Protein AF-A0A2K4FVD1-F1 (afdb_monomer_lite)

Radius of gyration: 16.66 Å; chains: 1; bounding box: 39×25×42 Å

Structure (mmCIF, N/CA/C/O backbone):
data_AF-A0A2K4FVD1-F1
#
_entry.id   AF-A0A2K4FVD1-F1
#
loop_
_atom_site.group_PDB
_atom_site.id
_atom_site.type_symbol
_atom_site.label_atom_id
_atom_site.label_alt_id
_atom_site.label_comp_id
_atom_site.label_asym_id
_atom_site.label_entity_id
_atom_site.label_seq_id
_atom_site.pdbx_PDB_ins_code
_atom_site.Cartn_x
_atom_site.Cartn_y
_atom_site.Cartn_z
_atom_site.occupancy
_atom_site.B_iso_or_equiv
_atom_site.auth_seq_id
_atom_site.auth_comp_id
_atom_site.auth_asym_id
_atom_site.auth_atom_id
_atom_site.pdbx_PDB_model_num
ATOM 1 N N . LEU A 1 1 ? 1.370 10.543 -23.523 1.00 72.75 1 LEU A N 1
ATOM 2 C CA . LEU A 1 1 ? 2.747 10.152 -23.925 1.00 72.75 1 LEU A CA 1
ATOM 3 C C . LEU A 1 1 ? 3.701 10.059 -22.729 1.00 72.75 1 LEU A C 1
ATOM 5 O O . LEU A 1 1 ? 4.361 9.038 -22.604 1.00 72.75 1 LEU A O 1
ATOM 9 N N . GLN A 1 2 ? 3.704 11.036 -21.815 1.00 78.50 2 GLN A N 1
ATOM 10 C CA . GLN A 1 2 ? 4.603 11.084 -20.648 1.00 78.50 2 GLN A CA 1
ATOM 11 C C . GLN A 1 2 ? 4.569 9.827 -19.750 1.00 78.50 2 GLN A C 1
ATOM 13 O O . GLN A 1 2 ? 5.619 9.251 -19.498 1.00 78.50 2 GLN A O 1
ATOM 18 N N . ARG A 1 3 ? 3.381 9.319 -19.369 1.00 78.38 3 ARG A N 1
ATOM 19 C CA . ARG A 1 3 ? 3.248 8.094 -18.544 1.00 78.38 3 ARG A CA 1
ATOM 20 C C . ARG A 1 3 ? 3.952 6.871 -19.146 1.00 78.38 3 ARG A C 1
ATOM 22 O O . ARG A 1 3 ? 4.638 6.151 -18.432 1.00 78.38 3 ARG A O 1
ATOM 29 N N . ARG A 1 4 ? 3.787 6.634 -20.455 1.00 79.12 4 ARG A N 1
ATOM 30 C CA . ARG A 1 4 ? 4.409 5.488 -21.145 1.00 79.12 4 ARG A CA 1
ATOM 31 C C . ARG A 1 4 ? 5.934 5.602 -21.123 1.00 79.12 4 ARG A C 1
ATOM 33 O O . ARG A 1 4 ? 6.599 4.634 -20.785 1.00 79.12 4 ARG A O 1
ATOM 40 N N . HIS A 1 5 ? 6.451 6.794 -21.411 1.00 80.19 5 HIS A N 1
ATOM 41 C CA . HIS A 1 5 ? 7.885 7.073 -21.409 1.00 80.19 5 HIS A CA 1
ATOM 42 C C . HIS A 1 5 ? 8.516 6.865 -20.021 1.00 80.19 5 HIS A C 1
ATOM 44 O O . HIS A 1 5 ? 9.596 6.296 -19.914 1.00 80.19 5 HIS A O 1
ATOM 50 N N . THR A 1 6 ? 7.827 7.261 -18.943 1.00 81.25 6 THR A N 1
ATOM 51 C CA . THR A 1 6 ? 8.293 7.018 -17.567 1.00 81.25 6 THR A CA 1
ATOM 52 C C . THR A 1 6 ? 8.369 5.525 -17.234 1.00 81.25 6 THR A C 1
ATOM 54 O O . THR A 1 6 ? 9.361 5.086 -16.661 1.00 81.25 6 THR A O 1
ATOM 57 N N . LEU A 1 7 ? 7.365 4.729 -17.620 1.00 77.81 7 LEU A N 1
ATOM 58 C CA . LEU A 1 7 ? 7.388 3.275 -17.400 1.00 77.81 7 LEU A CA 1
ATOM 59 C C . LEU A 1 7 ? 8.478 2.579 -18.229 1.00 77.81 7 LEU A C 1
ATOM 61 O O . LEU A 1 7 ? 9.131 1.661 -17.748 1.00 77.81 7 LEU A O 1
ATOM 65 N N . GLU A 1 8 ? 8.705 3.024 -19.466 1.00 79.69 8 GLU A N 1
ATOM 66 C CA . GLU A 1 8 ? 9.810 2.533 -20.300 1.00 79.69 8 GLU A CA 1
ATOM 67 C C . GLU A 1 8 ? 11.176 2.846 -19.684 1.00 79.69 8 GLU A C 1
ATOM 69 O O . GLU A 1 8 ? 12.036 1.969 -19.661 1.00 79.69 8 GLU A O 1
ATOM 74 N N . ALA A 1 9 ? 11.354 4.042 -19.116 1.00 79.06 9 ALA A N 1
ATOM 75 C CA . ALA A 1 9 ? 12.579 4.412 -18.414 1.00 79.06 9 ALA A CA 1
ATOM 76 C C . ALA A 1 9 ? 12.819 3.554 -17.157 1.00 79.06 9 ALA A C 1
ATOM 78 O O . ALA A 1 9 ? 13.941 3.109 -16.943 1.00 79.06 9 ALA A O 1
ATOM 79 N N . LEU A 1 10 ? 11.775 3.263 -16.369 1.00 76.00 10 LEU A N 1
ATOM 80 C CA . LEU A 1 10 ? 11.875 2.408 -15.174 1.00 76.00 10 LEU A CA 1
ATOM 81 C C . LEU A 1 10 ? 12.261 0.954 -15.487 1.00 76.00 10 LEU A C 1
ATOM 83 O O . LEU A 1 10 ? 12.886 0.301 -14.658 1.00 76.00 10 LEU A O 1
ATOM 87 N N . ARG A 1 11 ? 11.893 0.447 -16.670 1.00 74.19 11 ARG A N 1
ATOM 88 C CA . ARG A 1 11 ? 12.266 -0.901 -17.131 1.00 74.19 11 ARG A CA 1
ATOM 89 C C . ARG A 1 11 ? 13.676 -0.979 -17.716 1.00 74.19 11 ARG A C 1
ATOM 91 O O . ARG A 1 11 ? 14.169 -2.080 -17.953 1.00 74.19 11 ARG A O 1
ATOM 98 N N . SER A 1 12 ? 14.310 0.159 -18.004 1.00 70.06 12 SER A N 1
ATOM 99 C CA . SER A 1 12 ? 15.648 0.177 -18.590 1.00 70.06 12 SER A CA 1
ATOM 100 C C . SER A 1 12 ? 16.686 -0.329 -17.577 1.00 70.06 12 SER A C 1
ATOM 102 O O . SER A 1 12 ? 16.664 0.105 -16.429 1.00 70.06 12 SER A O 1
ATOM 104 N N . PRO A 1 13 ? 17.653 -1.176 -17.979 1.00 60.66 13 PRO A N 1
ATOM 105 C CA . PRO A 1 13 ? 18.742 -1.635 -17.107 1.00 60.66 13 PRO A CA 1
ATOM 106 C C . PRO A 1 13 ? 19.617 -0.505 -16.540 1.00 60.66 13 PRO A C 1
ATOM 108 O O . PRO A 1 13 ? 20.350 -0.707 -15.576 1.00 60.66 13 PRO A O 1
ATOM 111 N N . GLN A 1 14 ? 19.569 0.678 -17.156 1.00 60.62 14 GLN A N 1
ATOM 112 C CA . GLN A 1 14 ? 20.272 1.884 -16.724 1.00 60.62 14 GLN A CA 1
ATOM 113 C C . GLN A 1 14 ? 19.396 2.683 -15.750 1.00 60.62 14 GLN A C 1
ATOM 115 O O . GLN A 1 14 ? 18.969 3.795 -16.056 1.00 60.62 14 GLN A O 1
ATOM 120 N N . VAL A 1 15 ? 19.097 2.111 -14.583 1.00 59.09 15 VAL A N 1
ATOM 121 C CA . VAL A 1 15 ? 18.503 2.883 -13.485 1.00 59.09 15 VAL A CA 1
ATOM 122 C C . VAL A 1 15 ? 19.633 3.640 -12.794 1.00 59.09 15 VAL A C 1
ATOM 124 O O . VAL A 1 15 ? 20.511 3.034 -12.181 1.00 59.09 15 VAL A O 1
ATOM 127 N N . ASP A 1 16 ? 19.638 4.965 -12.921 1.00 55.97 16 ASP A N 1
ATOM 128 C CA . ASP A 1 16 ? 20.509 5.827 -12.123 1.00 55.97 16 ASP A CA 1
ATOM 129 C C . ASP A 1 16 ? 20.098 5.711 -10.649 1.00 55.97 16 ASP A C 1
ATOM 131 O O . ASP A 1 16 ? 19.050 6.211 -10.245 1.00 55.97 16 ASP A O 1
ATOM 135 N N . LEU A 1 17 ? 20.933 5.043 -9.848 1.00 53.22 17 LEU A N 1
ATOM 136 C CA . LEU A 1 17 ? 20.741 4.861 -8.403 1.00 53.22 17 LEU A CA 1
ATOM 137 C C . LEU A 1 17 ? 20.745 6.190 -7.623 1.00 53.22 17 LEU A C 1
ATOM 139 O O . LEU A 1 17 ? 20.395 6.207 -6.445 1.00 53.22 17 LEU A O 1
ATOM 143 N N . SER A 1 18 ? 21.166 7.284 -8.262 1.00 53.06 18 SER A N 1
ATOM 144 C CA . SER A 1 18 ? 21.258 8.630 -7.686 1.00 53.06 18 SER A CA 1
ATOM 145 C C . SER A 1 18 ? 20.019 9.482 -7.980 1.00 53.06 18 SER A C 1
ATOM 147 O O . SER A 1 18 ? 19.830 10.524 -7.349 1.00 53.06 18 SER A O 1
ATOM 149 N N . ALA A 1 19 ? 19.177 9.069 -8.932 1.00 57.25 19 ALA A N 1
ATOM 150 C CA . ALA A 1 19 ? 17.937 9.755 -9.258 1.00 57.25 19 ALA A CA 1
ATOM 151 C C . ALA A 1 19 ? 16.797 9.220 -8.376 1.00 57.25 19 ALA A C 1
ATOM 153 O O . ALA A 1 19 ? 16.709 8.007 -8.178 1.00 57.25 19 ALA A O 1
ATOM 154 N N . PRO A 1 20 ? 15.889 10.077 -7.866 1.00 57.88 20 PRO A N 1
ATOM 155 C CA . PRO A 1 20 ? 14.677 9.594 -7.220 1.00 57.88 20 PRO A CA 1
ATOM 156 C C . PRO A 1 20 ? 13.908 8.728 -8.219 1.00 57.88 20 PRO A C 1
ATOM 158 O O . PRO A 1 20 ? 13.405 9.208 -9.239 1.00 57.88 20 PRO A O 1
ATOM 161 N N . THR A 1 21 ? 13.876 7.425 -7.957 1.00 66.88 21 THR A N 1
ATOM 162 C CA . THR A 1 21 ? 13.181 6.474 -8.808 1.00 66.88 21 THR A CA 1
ATOM 163 C C . THR A 1 21 ? 11.687 6.712 -8.667 1.00 66.88 21 THR A C 1
ATOM 165 O O . THR A 1 21 ? 11.165 6.866 -7.569 1.00 66.88 21 THR A O 1
ATOM 168 N N . ALA A 1 22 ? 10.963 6.721 -9.785 1.00 74.69 22 ALA A N 1
ATOM 169 C CA . ALA A 1 22 ? 9.501 6.806 -9.753 1.00 74.69 22 ALA A CA 1
ATOM 170 C C . ALA A 1 22 ? 8.841 5.566 -9.103 1.00 74.69 22 ALA A C 1
ATOM 172 O O . ALA A 1 22 ? 7.628 5.548 -8.922 1.00 74.69 22 ALA A O 1
ATOM 173 N N . CYS A 1 23 ? 9.631 4.539 -8.771 1.00 79.44 23 CYS A N 1
ATOM 174 C CA . CYS A 1 23 ? 9.234 3.424 -7.925 1.00 79.44 23 CYS A CA 1
ATOM 175 C C . CYS A 1 23 ? 9.776 3.643 -6.508 1.00 79.44 23 CYS A C 1
ATOM 177 O O . CYS A 1 23 ? 10.987 3.757 -6.323 1.00 79.44 23 CYS A O 1
ATOM 179 N N . ASP A 1 24 ? 8.871 3.673 -5.539 1.00 80.31 24 ASP A N 1
ATOM 180 C CA . ASP A 1 24 ? 9.105 3.834 -4.104 1.00 80.31 24 ASP A CA 1
ATOM 181 C C . ASP A 1 24 ? 9.016 2.505 -3.337 1.00 80.31 24 ASP A C 1
ATOM 183 O O . ASP A 1 24 ? 9.052 2.508 -2.112 1.00 80.31 24 ASP A O 1
ATOM 187 N N . ALA A 1 25 ? 8.911 1.369 -4.041 1.00 84.69 25 ALA A N 1
ATOM 188 C CA . ALA A 1 25 ? 8.786 0.034 -3.458 1.00 84.69 25 ALA A CA 1
ATOM 189 C C . ALA A 1 25 ? 10.093 -0.423 -2.783 1.00 84.69 25 ALA A C 1
ATOM 191 O O . ALA A 1 25 ? 10.817 -1.289 -3.280 1.00 84.69 25 ALA A O 1
ATOM 192 N N . ASP A 1 26 ? 10.400 0.178 -1.639 1.00 85.50 26 ASP A N 1
ATOM 193 C CA . ASP A 1 26 ?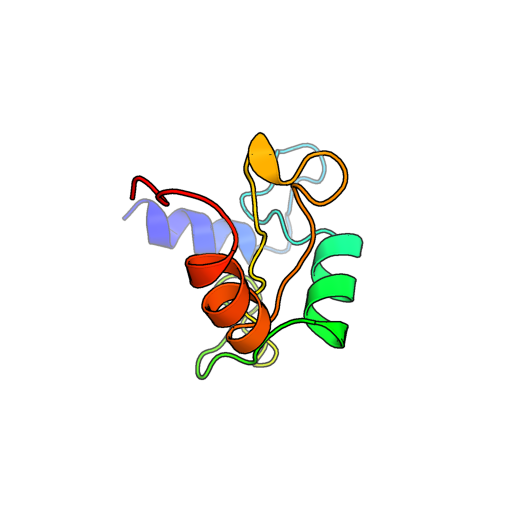 11.574 -0.135 -0.844 1.00 85.50 26 ASP A CA 1
ATOM 194 C C . ASP A 1 26 ? 11.446 -1.520 -0.166 1.00 85.50 26 ASP A C 1
ATOM 196 O O . ASP A 1 26 ? 10.342 -2.059 -0.015 1.00 85.50 26 ASP A O 1
ATOM 200 N N . PRO A 1 27 ? 12.559 -2.137 0.272 1.00 88.25 27 PRO A N 1
ATOM 201 C CA . PRO A 1 27 ? 12.538 -3.476 0.861 1.00 88.25 27 PRO A CA 1
ATOM 202 C C . PRO A 1 27 ? 11.601 -3.646 2.072 1.00 88.25 27 PRO A C 1
ATOM 204 O O . PRO A 1 27 ? 11.111 -4.754 2.307 1.00 88.25 27 PRO A O 1
ATOM 207 N N . MET A 1 28 ? 11.353 -2.588 2.850 1.00 89.38 28 MET A N 1
ATOM 208 C CA . MET A 1 28 ? 10.412 -2.592 3.971 1.00 89.38 28 MET A CA 1
ATOM 209 C C . MET A 1 28 ? 8.969 -2.658 3.470 1.00 89.38 28 MET A C 1
ATOM 211 O O . MET A 1 28 ? 8.208 -3.496 3.953 1.00 89.38 28 MET A O 1
ATOM 215 N N . LEU A 1 29 ? 8.605 -1.841 2.475 1.00 90.44 29 LEU A N 1
ATOM 216 C CA . LEU A 1 29 ? 7.281 -1.876 1.846 1.00 90.44 29 LEU A CA 1
ATOM 217 C C . LEU A 1 29 ? 7.017 -3.215 1.154 1.00 90.44 29 LEU A C 1
ATOM 219 O O . LEU A 1 29 ? 5.943 -3.791 1.313 1.00 90.44 29 LEU A O 1
ATOM 223 N N . VAL A 1 30 ? 8.015 -3.774 0.467 1.00 90.31 30 VAL A N 1
ATOM 224 C CA . VAL A 1 30 ? 7.904 -5.112 -0.136 1.00 90.31 30 VAL A CA 1
ATOM 225 C C . VAL A 1 30 ? 7.681 -6.177 0.941 1.00 90.31 30 VAL A C 1
ATOM 227 O O . VAL A 1 30 ? 6.844 -7.063 0.778 1.00 90.31 30 VAL A O 1
ATOM 230 N N . ARG A 1 31 ? 8.384 -6.089 2.077 1.00 92.50 31 ARG A N 1
ATOM 231 C CA . ARG A 1 31 ? 8.181 -7.007 3.207 1.00 92.50 31 ARG A CA 1
ATOM 232 C C . ARG A 1 31 ? 6.791 -6.872 3.813 1.00 92.50 31 ARG A C 1
ATOM 234 O O . ARG A 1 31 ? 6.139 -7.885 4.046 1.00 92.50 31 ARG A O 1
ATOM 241 N N . ALA A 1 32 ? 6.333 -5.647 4.035 1.00 93.50 32 ALA A N 1
ATOM 242 C CA . ALA A 1 32 ? 4.977 -5.378 4.484 1.00 93.50 32 ALA A CA 1
ATOM 243 C C . ALA A 1 32 ? 3.944 -5.990 3.530 1.00 93.50 32 ALA A C 1
ATOM 245 O O . ALA A 1 32 ? 3.047 -6.695 3.981 1.00 93.50 32 ALA A O 1
ATOM 246 N N . ALA A 1 33 ? 4.116 -5.804 2.220 1.00 92.94 33 ALA A N 1
ATOM 247 C CA . ALA A 1 33 ? 3.232 -6.349 1.194 1.00 92.94 33 ALA A CA 1
ATOM 248 C C . ALA A 1 33 ? 3.169 -7.885 1.228 1.00 92.94 33 ALA A C 1
ATOM 250 O O . ALA A 1 33 ? 2.090 -8.451 1.091 1.00 92.94 33 ALA A O 1
ATOM 251 N N . MET A 1 34 ? 4.293 -8.566 1.481 1.00 91.31 34 MET A N 1
ATOM 252 C CA . MET A 1 34 ? 4.333 -10.032 1.584 1.00 91.31 34 MET A CA 1
ATOM 253 C C . MET A 1 34 ? 3.569 -10.597 2.791 1.00 91.31 34 MET A C 1
ATOM 255 O O . MET A 1 34 ? 3.141 -11.747 2.738 1.00 91.31 34 MET A O 1
ATOM 259 N N . HIS A 1 35 ? 3.429 -9.833 3.879 1.00 91.25 35 HIS A N 1
ATOM 260 C CA . HIS A 1 35 ? 2.831 -10.321 5.130 1.00 91.25 35 HIS A CA 1
ATOM 261 C C . HIS A 1 35 ? 1.454 -9.725 5.444 1.00 91.25 35 HIS A C 1
ATOM 263 O O . HIS A 1 35 ? 0.672 -10.353 6.151 1.00 91.25 35 HIS A O 1
ATOM 269 N N . HIS A 1 36 ? 1.168 -8.525 4.943 1.00 92.00 36 HIS A N 1
ATOM 270 C CA . HIS A 1 36 ? -0.026 -7.745 5.277 1.00 92.00 36 HIS A CA 1
ATOM 271 C C . HIS A 1 36 ? -0.762 -7.201 4.044 1.00 92.00 36 HIS A C 1
ATOM 273 O O . HIS A 1 36 ? -1.784 -6.536 4.195 1.00 92.00 36 HIS A O 1
ATOM 279 N N . GLY A 1 37 ? -0.238 -7.430 2.836 1.00 93.06 37 GLY A N 1
ATOM 280 C CA . GLY A 1 37 ? -0.850 -6.958 1.599 1.00 93.06 37 GLY A CA 1
ATOM 281 C C . GLY A 1 37 ? -1.988 -7.853 1.118 1.00 93.06 37 GLY A C 1
ATOM 282 O O . GLY A 1 37 ? -1.969 -9.068 1.307 1.00 93.06 37 GLY A O 1
ATOM 283 N N . GLU A 1 38 ? -2.960 -7.248 0.442 1.00 94.75 38 GLU A N 1
ATOM 284 C CA . GLU A 1 38 ? -4.008 -7.964 -0.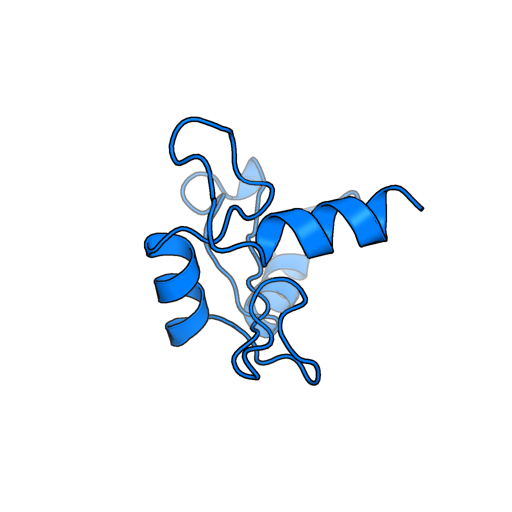287 1.00 94.75 38 GLU A CA 1
ATOM 285 C C . GLU A 1 38 ? -3.591 -8.148 -1.754 1.00 94.75 38 GLU A C 1
ATOM 287 O O . GLU A 1 38 ? -3.228 -7.161 -2.397 1.00 94.75 38 GLU A O 1
ATOM 292 N N . PRO A 1 39 ? -3.616 -9.369 -2.315 1.00 94.94 39 PRO A N 1
ATOM 293 C CA . PRO A 1 39 ? -3.191 -9.602 -3.692 1.00 94.94 39 PRO A CA 1
ATOM 294 C C . PRO A 1 39 ? -4.106 -8.892 -4.698 1.00 94.94 39 PRO A C 1
ATOM 296 O O . PRO A 1 39 ? -5.328 -8.902 -4.566 1.00 94.94 39 PRO A O 1
ATOM 299 N N . LEU A 1 40 ? -3.510 -8.312 -5.741 1.00 95.12 40 LEU A N 1
ATOM 300 C CA . LEU A 1 40 ? -4.236 -7.685 -6.844 1.00 95.12 40 LEU A CA 1
ATOM 301 C C . LEU A 1 40 ? -4.277 -8.596 -8.076 1.00 95.12 40 LEU A C 1
ATOM 303 O O . LEU A 1 40 ? -3.341 -9.334 -8.364 1.00 95.12 40 LEU A O 1
ATOM 307 N N . ASN A 1 41 ? -5.360 -8.491 -8.850 1.00 95.75 41 ASN A N 1
ATOM 308 C CA . ASN A 1 41 ? -5.610 -9.326 -10.036 1.00 95.75 41 ASN A CA 1
ATOM 309 C C . ASN A 1 41 ? -4.917 -8.823 -11.320 1.00 95.75 41 ASN A C 1
ATOM 311 O O . ASN A 1 41 ? -5.375 -9.110 -12.424 1.00 95.75 41 ASN A O 1
ATOM 315 N N . HIS A 1 42 ? -3.865 -8.017 -11.195 1.00 93.88 42 HIS A N 1
ATOM 316 C CA . HIS A 1 42 ? -3.101 -7.500 -12.329 1.00 93.88 42 HIS A CA 1
ATOM 317 C C . HIS A 1 42 ? -1.618 -7.389 -11.979 1.00 93.88 42 HIS A C 1
ATOM 319 O O . HIS A 1 42 ? -1.256 -7.213 -10.815 1.00 93.88 42 HIS A O 1
ATOM 325 N N . ASP A 1 43 ? -0.771 -7.461 -13.002 1.00 92.44 43 ASP A N 1
ATOM 326 C CA . ASP A 1 43 ? 0.677 -7.432 -12.830 1.00 92.44 43 ASP A CA 1
ATOM 327 C C . ASP A 1 43 ? 1.184 -6.042 -12.430 1.00 92.44 43 ASP A C 1
ATOM 329 O O . ASP A 1 43 ? 0.601 -5.003 -12.763 1.00 92.44 43 ASP A O 1
ATOM 333 N N . CYS A 1 44 ? 2.325 -6.017 -11.739 1.00 86.88 44 CYS A N 1
ATOM 334 C CA . CYS A 1 44 ? 2.995 -4.777 -11.371 1.00 86.88 44 CYS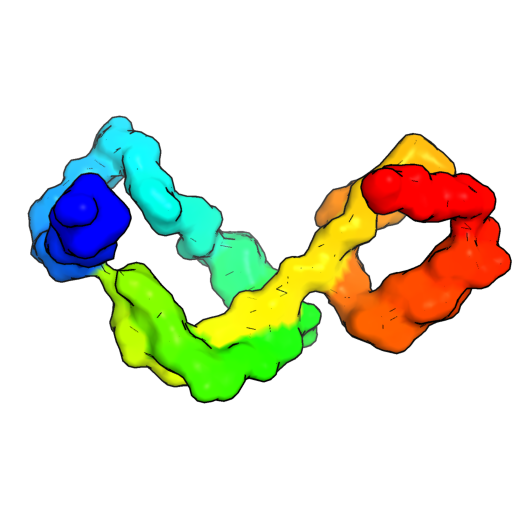 A CA 1
ATOM 335 C C . CYS A 1 44 ? 3.358 -3.957 -12.626 1.00 86.88 44 CYS A C 1
ATOM 337 O O . CYS A 1 44 ? 4.107 -4.445 -13.473 1.00 86.88 44 CYS A O 1
ATOM 339 N N . PRO A 1 45 ? 2.941 -2.682 -12.742 1.00 84.12 45 PRO A N 1
ATOM 340 C CA . PRO A 1 45 ? 3.217 -1.870 -13.931 1.00 84.12 45 PRO A CA 1
ATOM 341 C C . PRO A 1 45 ? 4.697 -1.488 -14.094 1.00 84.12 45 PRO A C 1
ATOM 343 O O . PRO A 1 45 ? 5.071 -0.963 -15.142 1.00 84.12 45 PRO A O 1
ATOM 346 N N . VAL A 1 46 ? 5.521 -1.707 -13.061 1.00 82.38 46 VAL A N 1
ATOM 347 C CA . VAL A 1 46 ? 6.958 -1.395 -13.055 1.00 82.38 46 VAL A CA 1
ATOM 348 C C . VAL A 1 46 ? 7.795 -2.617 -13.427 1.00 82.38 46 VAL A C 1
ATOM 350 O O . VAL A 1 46 ? 8.640 -2.524 -14.311 1.00 82.38 46 VAL A O 1
ATOM 353 N N . CYS A 1 47 ? 7.569 -3.753 -12.761 1.00 82.62 47 CYS A N 1
ATOM 354 C CA . CYS A 1 47 ? 8.405 -4.950 -12.898 1.00 82.62 47 CYS A CA 1
ATOM 355 C C . CYS A 1 47 ? 7.688 -6.168 -13.495 1.00 82.62 47 CYS A C 1
ATOM 357 O O . CYS A 1 47 ? 8.292 -7.233 -13.562 1.00 82.62 47 CYS A O 1
ATOM 359 N N . GLU A 1 48 ? 6.413 -6.038 -13.878 1.00 86.56 48 GLU A N 1
ATOM 360 C CA . GLU A 1 48 ? 5.605 -7.089 -14.527 1.00 86.56 48 GLU A CA 1
ATOM 361 C C . GLU A 1 48 ? 5.446 -8.370 -13.680 1.00 86.56 48 GLU A C 1
ATOM 363 O O . GLU A 1 48 ? 5.022 -9.418 -14.154 1.00 86.56 48 GLU A O 1
ATOM 368 N N . SER A 1 49 ? 5.754 -8.288 -12.382 1.00 87.56 49 SER A N 1
ATOM 369 C CA . SER A 1 49 ? 5.544 -9.373 -11.424 1.00 87.56 49 SER A CA 1
ATOM 370 C C . SER A 1 49 ? 4.046 -9.585 -11.162 1.00 87.56 49 SER A C 1
ATOM 372 O O . SER A 1 49 ? 3.364 -8.607 -10.840 1.00 87.56 49 SER A O 1
ATOM 374 N N . PRO A 1 50 ? 3.559 -10.842 -11.137 1.00 93.00 50 PRO A N 1
ATOM 375 C CA . PRO A 1 50 ? 2.176 -11.163 -10.770 1.00 93.00 50 PRO A CA 1
ATOM 376 C C . PRO A 1 50 ? 1.915 -11.051 -9.258 1.00 93.00 50 PRO A C 1
ATOM 378 O O . PRO A 1 50 ? 0.798 -11.234 -8.790 1.00 93.00 50 PRO A O 1
ATOM 381 N N . ARG A 1 51 ? 2.952 -10.777 -8.455 1.00 91.31 51 ARG A N 1
ATOM 382 C CA . ARG A 1 51 ? 2.871 -10.628 -6.989 1.00 91.31 51 ARG A CA 1
ATOM 383 C C . ARG A 1 51 ? 2.633 -9.177 -6.566 1.00 91.31 51 ARG A C 1
ATOM 385 O O . ARG A 1 51 ? 3.342 -8.669 -5.700 1.00 91.31 51 ARG A O 1
ATOM 392 N N . LEU A 1 52 ? 1.716 -8.485 -7.232 1.00 93.25 52 LEU A N 1
ATOM 393 C CA . LEU A 1 52 ? 1.325 -7.138 -6.834 1.00 93.25 52 LEU A CA 1
ATOM 394 C C . LEU A 1 52 ? 0.332 -7.222 -5.667 1.00 93.25 52 LEU A C 1
ATO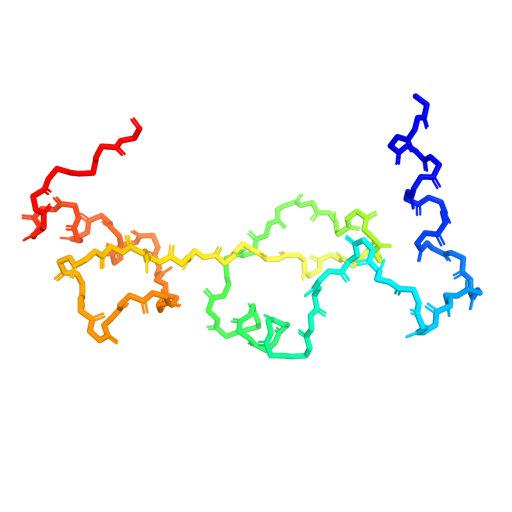M 396 O O . LEU A 1 52 ? -0.606 -8.017 -5.712 1.00 93.25 52 LEU A O 1
ATOM 400 N N . ALA A 1 53 ? 0.531 -6.406 -4.632 1.00 94.62 53 ALA A N 1
ATOM 401 C CA . ALA A 1 53 ? -0.350 -6.370 -3.472 1.00 94.62 53 ALA A CA 1
ATOM 402 C C . ALA A 1 53 ? -0.680 -4.934 -3.051 1.00 94.62 53 ALA A C 1
ATOM 404 O O . ALA A 1 53 ? 0.145 -4.028 -3.182 1.00 94.62 53 ALA A O 1
ATOM 405 N N . LEU A 1 54 ? -1.890 -4.748 -2.532 1.00 94.81 54 LEU A N 1
ATOM 406 C CA . LEU A 1 54 ? -2.394 -3.511 -1.960 1.00 94.81 54 LEU A CA 1
ATOM 407 C C . LEU A 1 54 ? -2.109 -3.481 -0.457 1.00 94.81 54 LEU A C 1
ATOM 409 O O . LEU A 1 54 ? -2.542 -4.360 0.286 1.00 94.81 54 LEU A O 1
ATOM 413 N N . LEU A 1 55 ? -1.417 -2.437 -0.008 1.00 94.56 55 LEU A N 1
ATOM 414 C CA . LEU A 1 55 ? -1.263 -2.105 1.405 1.00 94.56 55 LEU A CA 1
ATOM 415 C C . LEU A 1 55 ? -2.177 -0.937 1.756 1.00 94.56 55 LEU A C 1
ATOM 417 O O . LEU A 1 55 ? -2.248 0.048 1.022 1.00 94.56 55 LEU A O 1
ATOM 421 N N . ARG A 1 56 ? -2.845 -1.026 2.905 1.00 93.94 56 ARG A N 1
ATOM 422 C CA . ARG A 1 56 ? -3.670 0.054 3.444 1.00 93.94 56 ARG A CA 1
ATOM 423 C C . ARG A 1 56 ? -3.032 0.586 4.713 1.00 93.94 56 ARG A C 1
ATOM 425 O O . ARG A 1 56 ? -2.811 -0.170 5.653 1.00 93.94 56 ARG A O 1
ATOM 432 N N . HIS A 1 57 ? -2.744 1.880 4.734 1.00 92.44 57 HIS A N 1
ATOM 433 C CA . HIS A 1 57 ? -2.230 2.572 5.910 1.00 92.44 57 HIS A CA 1
ATOM 434 C C . HIS A 1 57 ? -3.310 3.487 6.475 1.00 92.44 57 HIS A C 1
ATOM 436 O O . HIS A 1 57 ? -3.900 4.279 5.742 1.00 92.44 57 HIS A O 1
ATOM 442 N N . ALA A 1 58 ? -3.543 3.395 7.782 1.00 91.19 58 ALA A N 1
ATOM 443 C CA . ALA A 1 58 ? -4.458 4.287 8.479 1.00 91.19 58 ALA A CA 1
ATOM 444 C C . ALA A 1 58 ? -3.687 5.478 9.053 1.00 91.19 58 ALA A C 1
ATOM 446 O O . ALA A 1 58 ? -2.714 5.294 9.786 1.00 91.19 58 ALA A O 1
ATOM 447 N N . PHE A 1 59 ? -4.136 6.696 8.762 1.00 90.19 59 PHE A N 1
ATOM 448 C CA . PHE A 1 59 ? -3.555 7.927 9.295 1.00 90.19 59 PHE A CA 1
ATOM 449 C C . PHE A 1 59 ? -4.628 8.765 9.980 1.00 90.19 59 PHE A C 1
ATOM 451 O O . PHE A 1 59 ? -5.764 8.826 9.523 1.00 90.19 59 PHE A O 1
ATOM 458 N N . GLY A 1 60 ? -4.259 9.433 11.069 1.00 86.25 60 GLY A N 1
ATOM 459 C CA . GLY A 1 60 ? -5.167 10.341 11.760 1.00 86.25 60 GLY A CA 1
ATOM 460 C C . GLY A 1 60 ? -4.636 10.768 13.119 1.00 86.25 60 GLY A C 1
ATOM 461 O O . GLY A 1 60 ? -3.940 10.008 13.793 1.00 86.25 60 GLY A O 1
ATOM 462 N N . HIS A 1 61 ? -4.979 11.985 13.543 1.00 85.75 61 HIS A N 1
ATOM 463 C CA . HIS A 1 61 ? -4.582 12.495 14.858 1.00 85.75 61 HIS A CA 1
ATOM 464 C C . HIS A 1 61 ? -5.168 11.649 15.999 1.00 85.75 61 HIS A C 1
ATOM 466 O O . HIS A 1 61 ? -4.458 11.312 16.944 1.00 85.75 61 HIS A O 1
ATOM 472 N N . GLN A 1 62 ? -6.432 11.237 15.864 1.00 83.94 62 GLN A N 1
ATOM 473 C CA . GLN A 1 62 ? -7.132 10.398 16.842 1.00 83.94 62 GLN A CA 1
ATOM 474 C C . GLN A 1 62 ? -6.499 9.006 17.012 1.00 83.94 62 GLN A C 1
ATOM 476 O O . GLN A 1 62 ? -6.671 8.383 18.055 1.00 83.94 62 GLN A O 1
ATOM 481 N N . LEU A 1 63 ? -5.720 8.535 16.030 1.00 85.00 63 LEU A N 1
ATOM 482 C CA . LEU A 1 63 ? -5.017 7.253 16.114 1.00 85.00 63 LEU A CA 1
ATOM 483 C C . LEU A 1 63 ? -3.765 7.321 17.000 1.00 85.00 63 LEU A C 1
ATOM 485 O O . LEU A 1 63 ? -3.247 6.278 17.399 1.00 85.00 63 LEU A O 1
ATOM 489 N N . GLY A 1 64 ? -3.247 8.516 17.307 1.00 87.50 64 GLY A N 1
ATOM 490 C CA . GLY A 1 64 ? -2.037 8.690 18.112 1.00 87.50 64 GLY A CA 1
ATOM 491 C C . GLY A 1 64 ? -0.878 7.815 17.617 1.00 87.50 64 GLY A C 1
ATOM 492 O O . GLY A 1 64 ? -0.486 7.875 16.452 1.00 87.50 64 GLY A O 1
ATOM 493 N N . GLN A 1 65 ? -0.366 6.943 18.491 1.00 87.19 65 GLN A N 1
ATOM 494 C CA . GLN A 1 65 ? 0.726 6.001 18.188 1.00 87.19 65 GLN A CA 1
ATOM 495 C C . GLN A 1 65 ? 0.388 4.915 17.146 1.00 87.19 65 GLN A C 1
ATOM 497 O O . GLN A 1 65 ? 1.259 4.134 16.749 1.00 87.19 65 GLN A O 1
ATOM 502 N N . TYR A 1 66 ? -0.883 4.798 16.761 1.00 85.69 66 TYR A N 1
ATOM 503 C CA . TYR A 1 66 ? -1.361 3.845 15.763 1.00 85.69 66 TYR A CA 1
ATOM 504 C C . TYR A 1 66 ? -1.447 4.450 14.357 1.00 85.69 66 TYR A C 1
ATOM 506 O O . TYR A 1 66 ? -1.665 3.705 13.404 1.00 85.69 66 TYR A O 1
ATOM 514 N N . SER A 1 67 ? -1.244 5.765 14.216 1.00 90.62 67 SER A N 1
ATOM 515 C CA . SER A 1 67 ? -1.165 6.434 12.915 1.00 90.62 67 SER A CA 1
ATOM 516 C C . SER A 1 67 ? 0.023 5.905 12.099 1.00 90.62 67 SER A C 1
ATOM 518 O O . SER A 1 67 ? 1.106 5.671 12.636 1.00 90.62 67 SER A O 1
ATOM 520 N N . GLY A 1 68 ? -0.185 5.695 10.802 1.00 90.31 68 GLY A N 1
ATOM 521 C CA . GLY A 1 68 ? 0.791 5.148 9.860 1.00 90.31 68 GLY A CA 1
ATOM 522 C C . GLY A 1 68 ? 0.918 3.625 9.865 1.00 90.31 68 GLY A C 1
ATOM 523 O O . GLY A 1 68 ? 1.692 3.081 9.075 1.00 90.31 68 GLY A O 1
ATOM 524 N N . ARG A 1 69 ? 0.163 2.911 10.710 1.00 91.62 69 ARG A N 1
ATOM 525 C CA . ARG A 1 69 ? 0.170 1.441 10.727 1.00 91.62 69 ARG A CA 1
ATOM 526 C C . ARG A 1 69 ? -0.639 0.858 9.572 1.00 91.62 69 ARG A C 1
ATOM 528 O O . ARG A 1 69 ? -1.615 1.453 9.116 1.00 91.62 69 ARG A O 1
ATOM 535 N N . ILE A 1 70 ? -0.223 -0.330 9.143 1.00 93.94 70 ILE A N 1
ATOM 536 C CA . ILE A 1 70 ? -0.930 -1.120 8.135 1.00 93.94 70 ILE A CA 1
ATOM 537 C C . ILE A 1 70 ? -2.170 -1.744 8.768 1.00 93.94 70 ILE A C 1
ATOM 539 O O . ILE A 1 70 ? -2.097 -2.204 9.911 1.00 93.94 70 ILE A O 1
ATOM 543 N N . ARG A 1 71 ? -3.277 -1.750 8.023 1.00 92.44 71 ARG A N 1
ATOM 544 C CA . ARG A 1 71 ? -4.560 -2.329 8.426 1.00 92.44 71 ARG A CA 1
ATOM 545 C C . ARG A 1 71 ? -5.159 -3.218 7.344 1.00 92.44 71 ARG A C 1
ATOM 547 O O . ARG A 1 71 ? -4.993 -2.955 6.150 1.00 92.44 71 ARG A O 1
ATOM 554 N N . THR A 1 72 ? -5.861 -4.266 7.756 1.00 91.25 72 THR A N 1
ATOM 555 C CA . THR A 1 72 ? -6.721 -5.045 6.858 1.00 91.25 72 THR A CA 1
ATOM 556 C C . THR A 1 72 ? -7.984 -4.256 6.513 1.00 91.25 72 THR A C 1
ATOM 558 O O . THR A 1 72 ? -8.236 -3.197 7.083 1.00 91.25 72 THR A O 1
ATOM 561 N N . LEU A 1 73 ? -8.760 -4.736 5.539 1.00 89.75 73 LEU A N 1
ATOM 562 C CA . LEU A 1 73 ? -10.041 -4.109 5.215 1.00 89.75 73 LEU A CA 1
ATOM 563 C C . LEU A 1 73 ? -11.009 -4.211 6.405 1.00 89.75 73 LEU A C 1
ATOM 565 O O . LEU A 1 73 ? -11.512 -3.187 6.849 1.00 89.75 73 LEU A O 1
ATOM 569 N N . ASP A 1 74 ? -11.141 -5.406 6.982 1.00 90.31 74 ASP A N 1
ATOM 570 C CA . ASP A 1 74 ? -11.983 -5.663 8.156 1.00 90.31 74 ASP A CA 1
ATOM 571 C C . ASP A 1 74 ? -11.614 -4.758 9.348 1.00 90.31 74 ASP A C 1
ATOM 573 O O . ASP A 1 74 ? -12.482 -4.161 9.977 1.00 90.31 74 ASP A O 1
ATOM 577 N N . GLU A 1 75 ? -10.315 -4.578 9.629 1.00 89.81 75 GLU A N 1
ATOM 578 C CA . GLU A 1 75 ? -9.861 -3.670 10.693 1.00 89.81 75 GLU A CA 1
ATOM 579 C C . GLU A 1 75 ? -10.256 -2.212 10.413 1.00 89.81 75 GLU A C 1
ATOM 581 O O . GLU A 1 75 ? -10.550 -1.467 11.346 1.00 89.81 75 GLU A O 1
ATOM 586 N N . LEU A 1 76 ? -10.239 -1.774 9.149 1.00 88.81 76 LEU A N 1
ATOM 587 C CA . LEU A 1 76 ? -10.641 -0.411 8.794 1.00 88.81 76 LEU A CA 1
ATOM 588 C C . LEU A 1 76 ? -12.148 -0.201 8.940 1.00 88.81 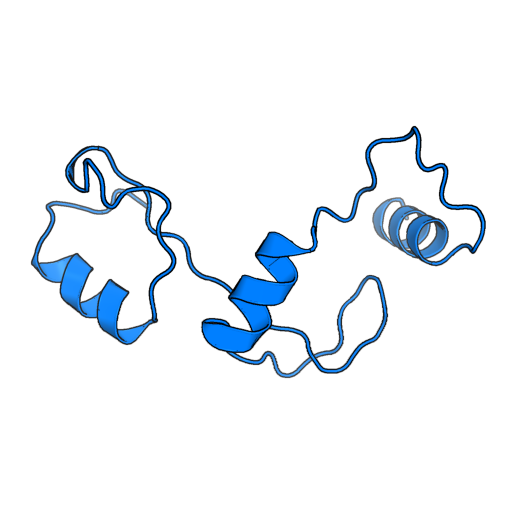76 LEU A C 1
ATOM 590 O O . LEU A 1 76 ? -12.547 0.854 9.429 1.00 88.81 76 LEU A O 1
ATOM 594 N N . GLU A 1 77 ? -12.960 -1.188 8.565 1.00 88.75 77 GLU A N 1
ATOM 595 C CA . GLU A 1 77 ? -14.414 -1.161 8.770 1.00 88.75 77 GLU A CA 1
ATOM 596 C C . GLU A 1 77 ? -14.752 -1.092 10.269 1.00 88.75 77 GLU A C 1
ATOM 598 O O . GLU A 1 77 ? -15.560 -0.273 10.701 1.00 88.75 77 GLU A O 1
ATOM 603 N N . GLU A 1 78 ? -14.057 -1.861 11.111 1.00 87.12 78 GLU A N 1
ATOM 604 C CA . GLU A 1 78 ? -14.209 -1.756 12.567 1.00 87.12 78 GLU A CA 1
ATOM 605 C C . GLU A 1 78 ? -13.785 -0.382 13.110 1.00 87.12 78 GLU A C 1
ATOM 607 O O . GLU A 1 78 ? -14.399 0.139 14.049 1.00 87.12 78 GLU A O 1
ATOM 612 N N . MET A 1 79 ? -12.730 0.211 12.542 1.00 85.25 79 MET A N 1
ATOM 613 C CA . MET A 1 79 ? -12.230 1.531 12.932 1.00 85.25 79 MET A CA 1
ATOM 614 C C . MET A 1 79 ? -13.186 2.667 12.542 1.00 85.25 79 MET A C 1
ATOM 616 O O . MET A 1 79 ? -13.246 3.656 13.278 1.00 85.25 79 MET A O 1
ATOM 620 N N . GLU A 1 80 ? -13.946 2.529 11.448 1.00 81.75 80 GLU A N 1
ATOM 621 C CA . GLU A 1 80 ? -14.987 3.480 11.016 1.00 81.75 80 GLU A CA 1
ATOM 622 C C . GLU A 1 80 ? -15.979 3.790 12.141 1.00 81.75 80 GLU A C 1
ATOM 624 O O . GLU A 1 80 ? -16.367 4.938 12.352 1.00 81.75 80 GLU A O 1
ATOM 629 N N . HIS A 1 81 ? -16.343 2.777 12.923 1.00 81.12 81 HIS A N 1
ATOM 630 C CA . HIS A 1 81 ? -17.306 2.917 14.010 1.00 81.12 81 HIS A CA 1
ATOM 631 C C . HIS A 1 81 ? -16.689 3.384 15.341 1.00 81.12 81 HIS A C 1
ATOM 633 O O . HIS A 1 81 ? -17.425 3.688 16.280 1.00 81.12 81 HIS A O 1
ATOM 639 N N . GLN A 1 82 ? -15.357 3.434 15.449 1.00 74.50 82 GLN A N 1
ATOM 640 C CA . GLN A 1 82 ? -14.641 3.728 16.700 1.00 74.50 82 GLN A CA 1
ATOM 641 C C . GLN A 1 82 ? -14.085 5.154 16.772 1.00 74.50 82 GLN A C 1
ATOM 643 O O . GLN A 1 82 ? -13.959 5.705 17.868 1.00 74.50 82 GLN A O 1
ATOM 648 N N . PHE A 1 83 ? -13.749 5.758 15.631 1.00 66.88 83 PHE A N 1
ATOM 649 C CA . PHE A 1 83 ? -13.126 7.080 15.562 1.00 66.88 83 PHE A CA 1
ATOM 650 C C . PHE A 1 83 ? -13.995 8.035 14.737 1.00 66.88 83 PHE A C 1
ATOM 652 O O . PHE A 1 83 ? -14.481 7.689 13.666 1.00 66.88 83 PHE A O 1
ATOM 659 N N . GLY A 1 84 ? -14.250 9.227 15.282 1.00 60.22 84 GLY A N 1
ATOM 660 C CA . GLY A 1 84 ? -15.223 10.173 14.736 1.00 60.22 84 GLY A CA 1
ATOM 661 C C . GLY A 1 84 ? -14.795 10.779 13.399 1.00 60.22 84 GLY A C 1
ATOM 662 O O . GLY A 1 84 ? -13.776 11.459 13.342 1.00 60.22 84 GLY A O 1
ATOM 663 N N . GLU A 1 85 ? -15.648 10.563 12.395 1.00 52.75 85 GLU A N 1
ATOM 664 C CA . GLU A 1 85 ? -15.734 11.207 11.076 1.00 52.75 85 GLU A CA 1
ATOM 665 C C . GLU A 1 85 ? -14.434 11.195 10.244 1.00 52.75 85 GLU A C 1
ATOM 667 O O . GLU A 1 85 ? -13.613 12.114 10.275 1.00 52.75 85 GLU A O 1
ATOM 672 N N . PHE A 1 86 ? -14.280 10.152 9.419 1.00 49.69 86 PHE A N 1
ATOM 673 C CA . PHE A 1 86 ? -13.400 10.198 8.252 1.00 49.69 86 PHE A CA 1
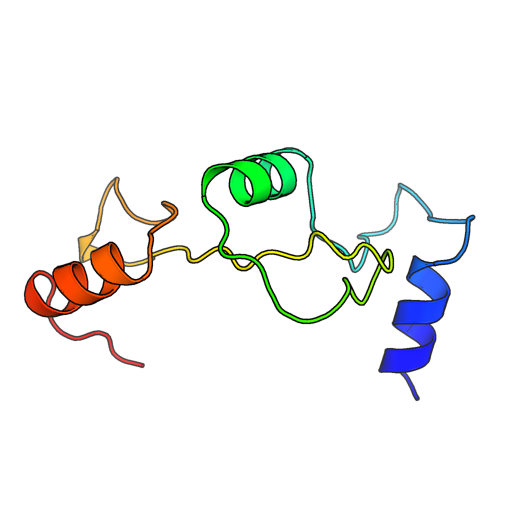ATOM 674 C C . PHE A 1 86 ? -13.944 11.260 7.288 1.00 49.69 86 PHE A C 1
ATOM 676 O O . PHE A 1 86 ? -14.820 10.982 6.472 1.00 49.69 86 PHE A O 1
ATOM 683 N N . HIS A 1 87 ? -13.451 12.495 7.383 1.00 42.69 87 HIS A N 1
ATOM 684 C CA . HIS A 1 87 ? -13.629 13.454 6.297 1.00 42.69 87 HIS A CA 1
ATOM 685 C C . HIS A 1 87 ? -12.817 12.959 5.094 1.00 42.69 87 HIS A C 1
ATOM 687 O O . HIS A 1 87 ? -11.595 13.119 5.056 1.00 42.69 87 HIS A O 1
ATOM 693 N N . VAL A 1 88 ? -13.512 12.295 4.164 1.00 45.00 88 VAL A N 1
ATOM 694 C CA . VAL A 1 88 ? -13.030 11.967 2.813 1.00 45.00 88 VAL A CA 1
ATOM 695 C C . VAL A 1 88 ? -12.912 13.240 1.984 1.00 45.00 88 VAL A C 1
ATOM 697 O O . VAL A 1 88 ? -13.840 14.079 2.062 1.00 45.00 88 VAL A O 1
#

Sequence (88 aa):
LQRRHTLEALRSPQVDLSAPTACDADPMLVRAAMHHGEPLNHDCPVCESPRLALLRHAFGHQLGQYSGRIRTLDELEEMEHQFGEFHV

Secondary structure (DSSP, 8-state):
-HHHHHHHHHHSS---TTS--S----HHHHHHHHHHPEEPSS--TTT--S--EE--EE--GGGGGGTTEE--HHHHHHHHTTSS----

pLDDT: mean 81.74, std 13.27, range [42.69, 95.75]

Foldseek 3Di:
DVVVVLLVQLQDPPDDPPDDRPDPCDPVNVVCCVPQWAQDCAADSRPRHSSDTDWDFAADPVCPVRHRDTDDPVRVVVVPVVDPDPPD